Protein AF-A0A4Z2FBC4-F1 (afdb_monomer_lite)

pLDDT: mean 85.36, std 14.95, range [39.53, 97.56]

Secondary structure (DSSP, 8-state):
-PEEEEE-SS----TT-EEEEETTTEEEEEEEETTEEEEEPPPHHHHHHHHTT-TTEEEEEEEEEETTT--EEEEEEEEEE-GGG--SHHHHHSSSS--EEETTTTEEES-GGGSSSGGGEE--SS----TT-TTTTSSTTS--TTS--S----

Sequence (154 aa):
MLSLSLQTQNVPSLSAGVNCSFEDYVETEGRIYGGRIFCLSPSTKEVAPITRDQGDQRVIKLYLKSKETGKKFASVDFVFYNCSVHQSCLSCVNGNFPCHWCKYRHMCTQDASDCSFQEGRVNSSEFVAPAESNTAHLRRLGESPCAISSRLPE

Foldseek 3Di:
DDKDKDADDPDDDLVQFKWKCFAPQDIFGWDDDPRITITDDDDPVSCCVQCPPVAFKDWTWTFIARPVPRDTDDIDIDMDGFLQNDQAQCCNQVDPDQWWQQLVVSGIDPDPVPHPDPLRTDNHQDDDDDPPDPPPDPPHPQDGSRDRPPDDDD

Organism: NCBI:txid230148

Structure (mmCIF, N/CA/C/O backbone):
data_AF-A0A4Z2FBC4-F1
#
_entry.id   AF-A0A4Z2FBC4-F1
#
loop_
_atom_site.group_PDB
_atom_site.id
_atom_site.type_symbol
_atom_site.label_atom_id
_atom_site.label_alt_id
_atom_site.label_comp_id
_atom_site.label_asym_id
_atom_site.label_entity_id
_atom_site.label_seq_id
_atom_site.pdbx_PDB_ins_code
_atom_site.Cartn_x
_atom_site.Cartn_y
_atom_site.Cartn_z
_atom_site.occupancy
_atom_site.B_iso_or_equiv
_atom_site.auth_seq_id
_atom_site.auth_comp_id
_atom_site.auth_asym_id
_atom_site.auth_atom_id
_atom_site.pdbx_PDB_model_num
ATOM 1 N N . MET A 1 1 ? -6.057 6.516 -1.805 1.00 85.12 1 MET A N 1
ATOM 2 C CA . MET A 1 1 ? -6.370 5.750 -0.579 1.00 85.12 1 MET A CA 1
ATOM 3 C C . MET A 1 1 ? -7.119 4.502 -1.000 1.00 85.12 1 MET A C 1
ATOM 5 O O . MET A 1 1 ? -7.987 4.613 -1.858 1.00 85.12 1 MET A O 1
ATOM 9 N N . LEU A 1 2 ? -6.753 3.342 -0.461 1.00 91.25 2 LEU A N 1
ATOM 10 C CA . LEU A 1 2 ? -7.350 2.046 -0.798 1.00 91.25 2 LEU A CA 1
ATOM 11 C C . LEU A 1 2 ? -8.335 1.621 0.293 1.00 91.25 2 LEU A C 1
ATOM 13 O O . LEU A 1 2 ? -8.118 1.927 1.463 1.00 91.25 2 LEU A O 1
ATOM 17 N N . SER A 1 3 ? -9.402 0.911 -0.078 1.00 95.44 3 SER A N 1
ATOM 18 C CA . SER A 1 3 ? -10.327 0.316 0.891 1.00 95.44 3 SER A CA 1
ATOM 19 C C . SER A 1 3 ? -9.880 -1.104 1.237 1.00 95.44 3 SER A C 1
ATOM 21 O O . SER A 1 3 ? -9.783 -1.962 0.363 1.00 95.44 3 SER A O 1
ATOM 23 N N . LEU A 1 4 ? -9.597 -1.337 2.516 1.00 96.56 4 LEU A N 1
ATOM 24 C CA . LEU A 1 4 ? -9.193 -2.618 3.083 1.00 96.56 4 LEU A CA 1
ATOM 25 C C . LEU A 1 4 ? -10.414 -3.305 3.696 1.00 96.56 4 LEU A C 1
ATOM 27 O O . LEU A 1 4 ? -11.127 -2.678 4.476 1.00 96.56 4 LEU A O 1
ATOM 31 N N . SER A 1 5 ? -10.633 -4.584 3.386 1.00 96.38 5 SER A N 1
ATOM 32 C CA . SER A 1 5 ? -11.689 -5.405 3.992 1.00 96.38 5 SER A CA 1
ATOM 33 C C . SER A 1 5 ? -11.063 -6.412 4.952 1.00 96.38 5 SER A C 1
ATOM 35 O O . SER A 1 5 ? -10.306 -7.282 4.527 1.00 96.38 5 SER A O 1
ATOM 37 N N . LEU A 1 6 ? -11.368 -6.290 6.243 1.00 95.62 6 LEU A N 1
ATOM 38 C CA . LEU A 1 6 ? -10.880 -7.179 7.290 1.00 95.62 6 LEU A CA 1
ATOM 39 C C . LEU A 1 6 ? -11.990 -8.120 7.751 1.00 95.62 6 LEU A C 1
ATOM 41 O O . LEU A 1 6 ? -13.124 -7.703 8.005 1.00 95.62 6 LEU A O 1
ATOM 45 N N . GLN A 1 7 ? -11.623 -9.388 7.908 1.00 94.06 7 GLN A N 1
ATOM 46 C CA . GLN A 1 7 ? -12.453 -10.409 8.525 1.00 94.06 7 GLN A CA 1
ATOM 47 C C . GLN A 1 7 ? -11.840 -10.806 9.864 1.00 94.06 7 GLN A C 1
ATOM 49 O O . GLN A 1 7 ? -10.648 -11.089 9.955 1.00 94.06 7 GLN A O 1
ATOM 54 N N . THR A 1 8 ? -12.668 -10.832 10.899 1.00 91.75 8 THR A N 1
ATOM 55 C CA . THR A 1 8 ? -12.270 -11.208 12.252 1.00 91.75 8 THR A CA 1
ATOM 56 C C . THR A 1 8 ? -12.974 -12.490 12.672 1.00 91.75 8 THR A C 1
ATOM 58 O O . THR A 1 8 ? -14.045 -12.830 12.169 1.00 91.75 8 THR A O 1
ATOM 61 N N . GLN A 1 9 ? -12.358 -13.222 13.594 1.00 91.25 9 GLN A N 1
ATOM 62 C CA . GLN A 1 9 ? -12.937 -14.410 14.216 1.00 91.25 9 GLN A CA 1
ATOM 63 C C . GLN A 1 9 ? -12.762 -14.298 15.727 1.00 91.25 9 GLN A C 1
ATOM 65 O O . GLN A 1 9 ? -11.767 -13.739 16.186 1.00 91.25 9 GLN A O 1
ATOM 70 N N . ASN A 1 10 ? -13.718 -14.832 16.491 1.00 90.12 10 ASN A N 1
ATOM 71 C CA . ASN A 1 10 ? -13.675 -14.857 17.958 1.00 90.12 10 ASN A CA 1
ATOM 72 C C . ASN A 1 10 ? -13.521 -13.465 18.605 1.00 90.12 10 ASN A C 1
ATOM 74 O O . ASN A 1 10 ? -12.850 -13.322 19.625 1.00 90.12 10 ASN A O 1
ATOM 78 N N . VAL A 1 11 ? -14.131 -12.431 18.011 1.00 87.75 11 VAL A N 1
ATOM 79 C CA . VAL A 1 11 ? -14.129 -11.068 18.562 1.00 87.75 11 VAL A CA 1
ATOM 80 C C . VAL A 1 11 ? -15.450 -10.757 19.274 1.00 87.75 11 VAL A C 1
ATOM 82 O O . VAL A 1 11 ? -16.500 -11.232 18.834 1.00 87.75 11 VAL A O 1
ATOM 85 N N . PRO A 1 12 ? -15.423 -9.963 20.360 1.00 83.31 12 PRO A N 1
ATOM 86 C CA . PRO A 1 12 ? -16.637 -9.487 21.019 1.00 83.31 12 PRO A CA 1
ATOM 87 C C . PRO A 1 12 ? -17.426 -8.525 20.115 1.00 83.31 12 PRO A C 1
ATOM 89 O O . PRO A 1 12 ? -16.982 -8.170 19.020 1.00 83.31 12 PRO A O 1
ATOM 92 N N . SER A 1 13 ? -18.605 -8.091 20.579 1.00 86.62 13 SER A N 1
ATOM 93 C CA . SER A 1 13 ? -19.435 -7.136 19.835 1.00 86.62 13 SER A CA 1
ATOM 94 C C . SER A 1 13 ? -18.636 -5.894 19.440 1.00 86.62 13 SER A C 1
ATOM 96 O O . SER A 1 13 ? -18.007 -5.248 20.274 1.00 86.62 13 SER A O 1
ATOM 98 N N . LEU A 1 14 ? -18.706 -5.538 18.158 1.00 87.69 14 LEU A N 1
ATOM 99 C CA . LEU A 1 14 ? -18.067 -4.343 17.607 1.00 87.69 14 LEU A CA 1
ATOM 100 C C . LEU A 1 14 ? -19.050 -3.168 17.475 1.00 87.69 14 LEU A C 1
ATOM 102 O O . LEU A 1 14 ? -18.753 -2.193 16.792 1.00 87.69 14 LEU A O 1
ATOM 106 N N . SER A 1 15 ? -20.224 -3.242 18.108 1.00 87.69 15 SER A N 1
ATOM 107 C CA . SER A 1 15 ? -21.296 -2.239 17.994 1.00 87.69 15 SER A CA 1
ATOM 108 C C . SER A 1 15 ? -20.886 -0.832 18.435 1.00 87.69 15 SER A C 1
ATOM 110 O O . SER A 1 15 ? -21.384 0.142 17.880 1.00 87.69 15 SER A O 1
ATOM 112 N N . ALA A 1 16 ? -19.956 -0.711 19.388 1.00 92.12 16 ALA A N 1
ATOM 113 C CA . ALA A 1 16 ? -19.380 0.575 19.796 1.00 92.12 16 ALA A CA 1
ATOM 114 C C . ALA A 1 16 ? -18.478 1.209 18.714 1.00 92.12 16 ALA A C 1
ATOM 116 O O . ALA A 1 16 ? -18.121 2.384 18.794 1.00 92.12 16 ALA A O 1
ATOM 117 N N . GLY A 1 17 ? -18.114 0.436 17.689 1.00 94.31 17 GLY A N 1
ATOM 118 C CA . GLY A 1 17 ? -17.235 0.834 16.603 1.00 94.31 17 GLY A CA 1
ATOM 119 C C . GLY A 1 17 ? -15.766 0.499 16.855 1.00 94.31 17 GLY A C 1
ATOM 120 O O . GLY A 1 17 ? -15.329 0.182 17.966 1.00 94.31 17 GLY A O 1
ATOM 121 N N . VAL A 1 18 ? -14.989 0.571 15.778 1.00 96.81 18 VAL A N 1
ATOM 122 C CA . VAL A 1 18 ? -13.567 0.222 15.761 1.00 96.81 18 VAL A CA 1
ATOM 123 C C . VAL A 1 18 ? -12.775 1.226 14.936 1.00 96.81 18 VAL A C 1
ATOM 125 O O . VAL A 1 18 ? -13.296 1.797 13.978 1.00 96.81 18 VAL A O 1
ATOM 128 N N . ASN A 1 19 ? -11.507 1.400 15.287 1.00 97.56 19 ASN A N 1
ATOM 129 C CA . ASN A 1 19 ? -10.527 2.100 14.468 1.00 97.56 19 ASN A CA 1
ATOM 130 C C . ASN A 1 19 ? -9.468 1.115 13.959 1.00 97.56 19 ASN A C 1
ATOM 132 O O . ASN A 1 19 ? -9.077 0.182 14.665 1.00 97.56 19 ASN A O 1
ATOM 136 N N . CYS A 1 20 ? -8.996 1.341 12.738 1.00 97.50 20 CYS A N 1
ATOM 137 C CA . CYS A 1 20 ? -7.849 0.661 12.154 1.00 97.50 20 CYS A CA 1
ATOM 138 C C . CYS A 1 20 ? -6.587 1.477 12.411 1.00 97.50 20 CYS A C 1
ATOM 140 O O . CYS A 1 20 ? -6.487 2.623 11.979 1.00 97.50 20 CYS A O 1
ATOM 142 N N . SER A 1 21 ? -5.628 0.880 13.105 1.00 97.31 21 SER A N 1
ATOM 143 C CA . SER A 1 21 ? -4.400 1.528 13.557 1.00 97.31 21 SER A CA 1
ATOM 144 C C . SER A 1 21 ? -3.200 0.872 12.876 1.00 97.31 21 SER A C 1
ATOM 146 O O . SER A 1 21 ? -2.906 -0.299 13.103 1.00 97.31 21 SER A O 1
ATOM 148 N N . PHE A 1 22 ? -2.531 1.619 12.000 1.00 95.94 22 PHE A N 1
ATOM 149 C CA . PHE A 1 22 ? -1.318 1.202 11.295 1.00 95.94 22 PHE A CA 1
ATOM 150 C C . PHE A 1 22 ? -0.123 1.473 12.215 1.00 95.94 22 PHE A C 1
ATOM 152 O O . PHE A 1 22 ? 0.382 2.595 12.274 1.00 95.94 22 PHE A O 1
ATOM 159 N N . GLU A 1 23 ? 0.255 0.457 12.997 1.00 92.94 23 GLU A N 1
ATOM 160 C CA . GLU A 1 23 ? 1.115 0.573 14.181 1.00 92.94 23 GLU A CA 1
ATOM 161 C C . GLU A 1 23 ? 0.716 1.758 15.064 1.00 92.94 23 GLU A C 1
ATOM 163 O O . GLU A 1 23 ? -0.417 1.804 15.538 1.00 92.94 23 GLU A O 1
ATOM 168 N N . ASP A 1 24 ? 1.622 2.696 15.310 1.00 91.06 24 ASP A N 1
ATOM 169 C CA . ASP A 1 24 ? 1.372 3.925 16.061 1.00 91.06 24 ASP A CA 1
ATOM 170 C C . ASP A 1 24 ? 1.452 5.166 15.151 1.00 91.06 24 ASP A C 1
ATOM 172 O O . ASP A 1 24 ? 1.502 6.291 15.639 1.00 91.06 24 ASP A O 1
ATOM 176 N N . TYR A 1 25 ? 1.452 4.973 13.824 1.00 90.94 25 TYR A N 1
ATOM 177 C CA . TYR A 1 25 ? 1.605 6.054 12.847 1.00 90.94 25 TYR A CA 1
ATOM 178 C C . TYR A 1 25 ? 0.281 6.732 12.505 1.00 90.94 25 TYR A C 1
ATOM 180 O O . TYR A 1 25 ? 0.176 7.955 12.546 1.00 90.94 25 TYR A O 1
ATOM 188 N N . VAL A 1 26 ? -0.722 5.938 12.120 1.00 94.06 26 VAL A N 1
ATOM 189 C CA . VAL A 1 26 ? -1.995 6.443 11.590 1.00 94.06 26 VAL A CA 1
ATOM 190 C C . VAL A 1 26 ? -3.146 5.623 12.145 1.00 94.06 26 VAL A C 1
ATOM 192 O O . VAL A 1 26 ? -3.097 4.392 12.163 1.00 94.06 26 VAL A O 1
ATOM 195 N N . GLU A 1 27 ? -4.211 6.307 12.551 1.00 95.81 27 GLU A N 1
ATOM 196 C CA . GLU A 1 27 ? -5.465 5.696 12.977 1.00 95.81 27 GLU A CA 1
ATOM 197 C C . GLU A 1 27 ? -6.604 6.192 12.078 1.00 95.81 27 GLU A C 1
ATOM 199 O O . GLU A 1 27 ? -6.777 7.390 11.873 1.00 95.81 27 GLU A O 1
ATOM 204 N N . THR A 1 28 ? -7.371 5.260 11.517 1.00 96.19 28 THR A N 1
ATOM 205 C CA . THR A 1 28 ? -8.496 5.534 10.614 1.00 96.19 28 THR A CA 1
ATOM 206 C C . THR A 1 28 ? -9.773 4.914 11.159 1.00 96.19 28 THR A C 1
ATOM 208 O O . THR A 1 28 ? -9.742 3.902 11.861 1.00 96.19 28 THR A O 1
ATOM 211 N N . GLU A 1 29 ? -10.917 5.509 10.837 1.00 96.38 29 GLU A N 1
ATOM 212 C CA . GLU A 1 29 ? -12.206 4.954 11.236 1.00 96.38 29 GLU A CA 1
ATOM 213 C C . GLU A 1 29 ? -12.524 3.666 10.460 1.00 96.38 29 GLU A C 1
ATOM 215 O O . GLU A 1 29 ? -12.477 3.640 9.228 1.00 96.38 29 GLU A O 1
ATOM 220 N N . GLY A 1 30 ? -12.885 2.605 11.188 1.00 96.50 30 GLY A N 1
ATOM 221 C CA . GLY A 1 30 ? -13.359 1.353 10.613 1.00 96.50 30 GLY A CA 1
ATOM 222 C C . GLY A 1 30 ? -14.882 1.322 10.508 1.00 96.50 30 GLY A C 1
ATOM 223 O O . GLY A 1 30 ? -15.594 1.484 11.500 1.00 96.50 30 GLY A O 1
ATOM 224 N N . ARG A 1 31 ? -15.398 1.069 9.303 1.00 95.56 31 ARG A N 1
ATOM 225 C CA . ARG A 1 31 ? -16.835 0.905 9.042 1.00 95.56 31 ARG A CA 1
ATOM 226 C C . ARG A 1 31 ? -17.212 -0.566 9.089 1.00 95.56 31 ARG A C 1
ATOM 228 O O . ARG A 1 31 ? -16.604 -1.376 8.399 1.00 95.56 31 ARG A O 1
ATOM 235 N N . ILE A 1 32 ? -18.227 -0.913 9.871 1.00 93.81 32 ILE A N 1
ATOM 236 C CA . ILE A 1 32 ? -18.658 -2.304 10.034 1.00 93.81 32 ILE A CA 1
ATOM 237 C C . ILE A 1 32 ? -19.880 -2.545 9.151 1.00 93.81 32 ILE A C 1
ATOM 239 O O . ILE A 1 32 ? -20.900 -1.877 9.305 1.00 93.81 32 ILE A O 1
ATOM 243 N N . TYR A 1 33 ? -19.785 -3.504 8.233 1.00 91.25 33 TYR A N 1
ATOM 244 C CA . TYR A 1 33 ? -20.895 -3.902 7.370 1.00 91.25 33 TYR A CA 1
ATOM 245 C C . TYR A 1 33 ? -20.840 -5.405 7.097 1.00 91.25 33 TYR A C 1
ATOM 247 O O . TYR A 1 33 ? -19.798 -5.932 6.711 1.00 91.25 33 TYR A O 1
ATOM 255 N N . GLY A 1 34 ? -21.955 -6.111 7.319 1.00 86.06 34 GLY A N 1
ATOM 256 C CA . GLY A 1 34 ? -22.056 -7.551 7.046 1.00 86.06 34 GLY A CA 1
ATOM 257 C C . GLY A 1 34 ? -21.011 -8.411 7.771 1.00 86.06 34 GLY A C 1
ATOM 258 O O . GLY A 1 34 ? -20.493 -9.359 7.189 1.00 86.06 34 GLY A O 1
ATOM 259 N N . GLY A 1 35 ? -20.636 -8.048 9.005 1.00 84.88 35 GLY A N 1
ATOM 260 C CA . GLY A 1 35 ? -19.618 -8.767 9.787 1.00 84.88 35 GLY A CA 1
ATOM 261 C C . GLY A 1 35 ? -18.171 -8.554 9.321 1.00 84.88 35 GLY A C 1
ATOM 262 O O . GLY A 1 35 ? -17.265 -9.212 9.825 1.00 84.88 35 GLY A O 1
ATOM 263 N N . ARG A 1 36 ? -17.936 -7.638 8.375 1.00 93.38 36 ARG A N 1
ATOM 264 C CA . ARG A 1 36 ? -16.602 -7.219 7.930 1.00 93.38 36 ARG A CA 1
ATOM 265 C C . ARG A 1 36 ? -16.323 -5.789 8.354 1.00 93.38 36 ARG A C 1
ATOM 267 O O . ARG A 1 36 ? -17.242 -4.981 8.496 1.00 93.38 36 ARG A O 1
ATOM 274 N N . ILE A 1 37 ? -15.045 -5.482 8.527 1.00 96.06 37 ILE A N 1
ATOM 275 C CA . ILE A 1 37 ? -14.568 -4.141 8.863 1.00 96.06 37 ILE A CA 1
ATOM 276 C C . ILE A 1 37 ? -13.909 -3.563 7.616 1.00 96.06 37 ILE A C 1
ATOM 278 O O . ILE A 1 37 ? -13.058 -4.207 7.007 1.00 96.06 37 ILE A O 1
ATOM 282 N N . PHE A 1 38 ? -14.298 -2.355 7.235 1.00 96.81 38 PHE A N 1
ATOM 283 C CA . PHE A 1 38 ? -13.756 -1.637 6.094 1.00 96.81 38 PHE A CA 1
ATOM 284 C C . PHE A 1 38 ? -12.974 -0.424 6.575 1.00 96.81 38 PHE A C 1
ATOM 286 O O . PHE A 1 38 ? -13.535 0.452 7.233 1.00 96.81 38 PHE A O 1
ATOM 293 N N . CYS A 1 39 ? -11.693 -0.371 6.229 1.00 96.50 39 CYS A N 1
ATOM 294 C CA . CYS A 1 39 ? -10.787 0.706 6.618 1.00 96.50 39 CYS A CA 1
ATOM 295 C C . CYS A 1 39 ? -10.146 1.343 5.392 1.00 96.50 39 CYS A C 1
ATOM 297 O O . CYS A 1 39 ? -10.037 0.712 4.341 1.00 96.50 39 CYS A O 1
ATOM 299 N N . LEU A 1 40 ? -9.722 2.597 5.516 1.00 96.19 40 LEU A N 1
ATOM 300 C CA . LEU A 1 40 ? -8.941 3.257 4.476 1.00 96.19 40 LEU A CA 1
ATOM 301 C C . LEU A 1 40 ? -7.454 3.088 4.778 1.00 96.19 40 LEU A C 1
ATOM 303 O O . LEU A 1 40 ? -7.025 3.247 5.918 1.00 96.19 40 LEU A O 1
ATOM 307 N N . SER A 1 41 ? -6.666 2.764 3.755 1.00 94.38 41 SER A N 1
ATOM 308 C CA . SER A 1 41 ? -5.210 2.805 3.860 1.00 94.38 41 SER A CA 1
ATOM 309 C C . SER A 1 41 ? -4.739 4.242 4.128 1.00 94.38 41 SER A C 1
ATOM 311 O O . SER A 1 41 ? -5.386 5.179 3.638 1.00 94.38 41 SER A O 1
ATOM 313 N N . PRO A 1 42 ? -3.579 4.436 4.781 1.00 93.94 42 PRO A N 1
ATOM 314 C CA . PRO A 1 42 ? -2.961 5.749 4.874 1.00 93.94 42 PRO A CA 1
ATOM 315 C C . PRO A 1 42 ? -2.724 6.340 3.479 1.00 93.94 42 PRO A C 1
ATOM 317 O O . PRO A 1 42 ? -2.598 5.622 2.475 1.00 93.94 42 PRO A O 1
ATOM 320 N N . SER A 1 43 ? -2.696 7.663 3.403 1.00 91.38 43 SER A N 1
ATOM 321 C CA . SER A 1 43 ? -2.330 8.389 2.190 1.00 91.38 43 SER A CA 1
ATOM 322 C C . SER A 1 43 ? -0.836 8.244 1.890 1.00 91.38 43 SER A C 1
ATOM 324 O O . SER A 1 43 ? -0.031 7.966 2.772 1.00 91.38 43 SER A O 1
ATOM 326 N N . THR A 1 44 ? -0.424 8.497 0.646 1.00 84.50 44 THR A N 1
ATOM 327 C CA . THR A 1 44 ? 0.997 8.443 0.251 1.00 84.50 44 THR A CA 1
ATOM 328 C C . THR A 1 44 ? 1.890 9.354 1.100 1.00 84.50 44 THR A C 1
ATOM 330 O O . THR A 1 44 ? 3.025 8.991 1.397 1.00 84.50 44 THR A O 1
ATOM 333 N N . LYS A 1 45 ? 1.369 10.505 1.548 1.00 86.12 45 LYS A N 1
ATOM 334 C CA . LYS A 1 45 ? 2.078 11.431 2.448 1.00 86.12 45 LYS A CA 1
ATOM 335 C C . LYS A 1 45 ? 2.321 10.832 3.835 1.00 86.12 45 LYS A C 1
ATOM 337 O O . LYS A 1 45 ? 3.370 11.074 4.418 1.00 86.12 45 LYS A O 1
ATOM 342 N N . GLU A 1 46 ? 1.371 10.054 4.342 1.00 87.88 46 GLU A N 1
ATOM 343 C CA . GLU A 1 46 ? 1.470 9.389 5.645 1.00 87.88 46 GLU A CA 1
ATOM 344 C C . GLU A 1 46 ? 2.293 8.096 5.579 1.00 87.88 46 GLU A C 1
ATOM 346 O O . GLU A 1 46 ? 2.914 7.721 6.566 1.00 87.88 46 GLU A O 1
ATOM 351 N N . VAL A 1 47 ? 2.345 7.434 4.416 1.00 84.69 47 VAL A N 1
ATOM 352 C CA . VAL A 1 47 ? 3.179 6.238 4.195 1.00 84.69 47 VAL A CA 1
ATOM 353 C C . VAL A 1 47 ? 4.665 6.587 4.089 1.00 84.69 47 VAL A C 1
ATOM 355 O O . VAL A 1 47 ? 5.496 5.828 4.579 1.00 84.69 47 VAL A O 1
ATOM 358 N N . ALA A 1 48 ? 5.018 7.737 3.503 1.00 81.19 48 ALA A N 1
ATOM 359 C CA . ALA A 1 48 ? 6.411 8.151 3.304 1.00 81.19 48 ALA A CA 1
ATOM 360 C C . ALA A 1 48 ? 7.316 8.028 4.556 1.00 81.19 48 ALA A C 1
ATOM 362 O O . ALA A 1 48 ? 8.401 7.459 4.426 1.00 81.19 48 ALA A O 1
ATOM 363 N N . PRO A 1 49 ? 6.923 8.496 5.762 1.00 81.38 49 PRO A N 1
ATOM 364 C CA . PRO A 1 49 ? 7.727 8.300 6.972 1.00 81.38 49 PRO A CA 1
ATOM 365 C C . PRO A 1 49 ? 7.794 6.841 7.453 1.00 81.38 49 PRO A C 1
ATOM 367 O O . PRO A 1 49 ? 8.753 6.486 8.131 1.00 81.38 49 PRO A O 1
ATOM 370 N N . ILE A 1 50 ? 6.820 5.994 7.106 1.00 78.75 50 ILE A N 1
ATOM 371 C CA . ILE A 1 50 ? 6.775 4.572 7.497 1.00 78.75 50 ILE A CA 1
ATOM 372 C C . ILE A 1 50 ? 7.788 3.759 6.683 1.00 78.75 50 ILE A C 1
ATOM 374 O O . ILE A 1 50 ? 8.458 2.874 7.213 1.00 78.75 50 ILE A O 1
ATOM 378 N N . THR A 1 51 ? 7.899 4.049 5.385 1.00 84.88 51 THR A N 1
ATOM 379 C CA . THR A 1 51 ? 8.714 3.272 4.438 1.00 84.88 51 THR A CA 1
ATOM 380 C C . THR A 1 51 ? 10.087 3.880 4.168 1.00 84.88 51 THR A C 1
ATOM 382 O O . THR A 1 51 ? 10.857 3.315 3.390 1.00 84.88 51 THR A O 1
ATOM 385 N N . ARG A 1 52 ? 10.406 5.041 4.758 1.00 81.94 52 ARG A N 1
ATOM 386 C CA . ARG A 1 52 ? 11.675 5.729 4.499 1.00 81.94 52 ARG A CA 1
ATOM 387 C C . ARG A 1 52 ? 12.846 4.830 4.879 1.00 81.94 52 ARG A C 1
ATOM 389 O O . ARG A 1 52 ? 12.889 4.298 5.984 1.00 81.94 52 ARG A O 1
ATOM 396 N N . ASP A 1 53 ? 13.785 4.682 3.951 1.00 81.94 53 ASP A N 1
ATOM 397 C CA . ASP A 1 53 ? 15.026 3.933 4.153 1.00 81.94 53 ASP A CA 1
ATOM 398 C C . ASP A 1 53 ? 14.819 2.422 4.442 1.00 81.94 53 ASP A C 1
ATOM 400 O O . ASP A 1 53 ? 15.740 1.752 4.899 1.00 81.94 53 ASP A O 1
ATOM 404 N N . GLN A 1 54 ? 13.630 1.863 4.151 1.00 82.75 54 GLN A N 1
ATOM 405 C CA . GLN A 1 54 ? 13.294 0.445 4.399 1.00 82.75 54 GLN A CA 1
ATOM 406 C C . GLN A 1 54 ? 13.511 -0.485 3.189 1.00 82.75 54 GLN A C 1
ATOM 408 O O . GLN A 1 54 ? 13.321 -1.690 3.306 1.00 82.75 54 GLN A O 1
ATOM 413 N N . GLY A 1 55 ? 13.921 0.044 2.032 1.00 87.31 55 GLY A N 1
ATOM 414 C CA . GLY A 1 55 ? 14.165 -0.760 0.830 1.00 87.31 55 GLY A CA 1
ATOM 415 C C . GLY A 1 55 ? 12.890 -1.123 0.059 1.00 87.31 55 GLY A C 1
ATOM 416 O O . GLY A 1 55 ? 12.041 -0.263 -0.179 1.00 87.31 55 GLY A O 1
ATOM 417 N N . ASP A 1 56 ? 12.802 -2.374 -0.393 1.00 87.50 56 ASP A N 1
ATOM 418 C CA . ASP A 1 56 ? 11.750 -2.894 -1.281 1.00 87.50 56 ASP A CA 1
ATOM 419 C C . ASP A 1 56 ? 10.423 -3.144 -0.563 1.00 87.50 56 ASP A C 1
ATOM 421 O O . ASP A 1 56 ? 9.359 -3.020 -1.174 1.00 87.50 56 ASP A O 1
ATOM 425 N N . GLN A 1 57 ? 10.472 -3.434 0.737 1.00 92.12 57 GLN A N 1
ATOM 426 C CA . GLN A 1 57 ? 9.289 -3.625 1.562 1.00 92.12 57 GLN A CA 1
ATOM 427 C C . GLN A 1 57 ? 9.478 -3.200 3.015 1.00 92.12 57 GLN A C 1
ATOM 429 O O . GLN A 1 57 ? 10.556 -3.267 3.598 1.00 92.12 57 GLN A O 1
ATOM 434 N N . ARG A 1 58 ? 8.358 -2.856 3.643 1.00 93.06 58 ARG A N 1
ATOM 435 C CA . ARG A 1 58 ? 8.233 -2.641 5.077 1.00 93.06 58 ARG A CA 1
ATOM 436 C C . ARG A 1 58 ? 6.989 -3.354 5.588 1.00 93.06 58 ARG A C 1
ATOM 438 O O . ARG A 1 58 ? 5.867 -3.007 5.222 1.00 93.06 58 ARG A O 1
ATOM 445 N N . VAL A 1 59 ? 7.203 -4.332 6.463 1.00 94.12 59 VAL A N 1
ATOM 446 C CA . VAL A 1 59 ? 6.131 -5.018 7.192 1.00 94.12 59 VAL A CA 1
ATOM 447 C C . VAL A 1 59 ? 5.823 -4.235 8.465 1.00 94.12 59 VAL A C 1
ATOM 449 O O . VAL A 1 59 ? 6.737 -3.929 9.233 1.00 9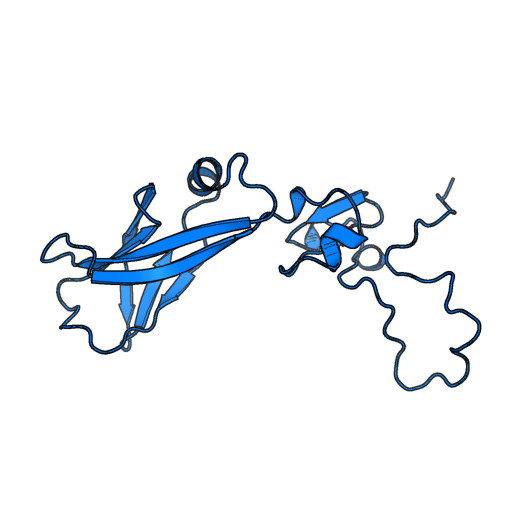4.12 59 VAL A O 1
ATOM 452 N N . ILE A 1 60 ? 4.548 -3.925 8.681 1.00 95.06 60 ILE A N 1
ATOM 453 C CA . ILE A 1 60 ? 4.030 -3.305 9.901 1.00 95.06 60 ILE A CA 1
ATOM 454 C C . ILE A 1 60 ? 2.837 -4.094 10.441 1.00 95.06 60 ILE A C 1
ATOM 456 O O . ILE A 1 60 ? 2.239 -4.906 9.733 1.00 95.06 60 ILE A O 1
ATOM 460 N N . LYS A 1 61 ? 2.430 -3.822 11.679 1.00 97.12 61 LYS A N 1
ATOM 461 C CA . LYS A 1 61 ? 1.181 -4.364 12.235 1.00 97.12 61 LYS A CA 1
ATOM 462 C C . LYS A 1 61 ? -0.014 -3.442 11.973 1.00 97.12 61 LYS A C 1
ATOM 464 O O . LYS A 1 61 ? -0.040 -2.303 12.435 1.00 97.12 61 LYS A O 1
ATOM 469 N N . LEU A 1 62 ? -1.050 -3.958 11.313 1.00 97.50 62 LEU A N 1
ATOM 470 C CA . LEU A 1 62 ? -2.376 -3.333 11.276 1.00 97.50 62 LEU A CA 1
ATOM 471 C C . LEU A 1 62 ? -3.208 -3.859 12.445 1.00 97.50 62 LEU A C 1
ATOM 473 O O . LEU A 1 62 ? -3.534 -5.043 12.491 1.00 97.50 62 LEU A O 1
ATOM 477 N N . TYR A 1 63 ? -3.551 -2.979 13.379 1.00 97.44 63 TYR A N 1
ATOM 478 C CA . TYR A 1 63 ? -4.345 -3.273 14.564 1.00 97.44 63 TYR A CA 1
ATOM 479 C C . TYR A 1 63 ? -5.808 -2.868 14.401 1.00 97.44 63 TYR A C 1
ATOM 481 O O . TYR A 1 63 ? -6.124 -1.839 13.803 1.00 97.44 63 TYR A O 1
ATOM 489 N N . LEU A 1 64 ? -6.693 -3.620 15.050 1.00 96.62 64 LEU A N 1
ATOM 490 C CA . LEU A 1 64 ? -8.041 -3.168 15.377 1.00 96.62 64 LEU A CA 1
ATOM 491 C C . LEU A 1 64 ? -8.064 -2.641 16.809 1.00 96.62 64 LEU A C 1
ATOM 493 O O . LEU A 1 64 ? -7.659 -3.335 17.748 1.00 96.62 64 LEU A O 1
ATOM 497 N N . LYS A 1 65 ? -8.548 -1.411 16.967 1.00 96.81 65 LYS A N 1
ATOM 498 C CA . LYS A 1 65 ? -8.678 -0.715 18.246 1.00 96.81 65 LYS A CA 1
ATOM 499 C C . LYS A 1 65 ? -10.150 -0.484 18.556 1.00 96.81 65 LYS A C 1
ATOM 501 O O . LYS A 1 65 ? -10.882 0.071 17.739 1.00 96.81 65 LYS A O 1
ATOM 506 N N . SER A 1 66 ? -10.591 -0.928 19.727 1.00 95.50 66 SER A N 1
ATOM 507 C CA . SER A 1 66 ? -11.974 -0.737 20.172 1.00 95.50 66 SER A CA 1
ATOM 508 C C . SER A 1 66 ? -12.217 0.733 20.517 1.00 95.50 66 SER A C 1
ATOM 510 O O . SER A 1 66 ? -11.430 1.318 21.263 1.00 95.50 66 SER A O 1
ATOM 512 N N . LYS A 1 67 ? -13.309 1.327 20.013 1.00 95.88 67 LYS A N 1
ATOM 513 C CA . LYS A 1 67 ? -13.720 2.686 20.410 1.00 95.88 67 LYS A CA 1
ATOM 514 C C . LYS A 1 67 ? -14.261 2.741 21.845 1.00 95.88 67 LYS A C 1
ATOM 516 O O . LYS A 1 67 ? -14.211 3.794 22.462 1.00 95.88 67 LYS A O 1
ATOM 521 N N . GLU A 1 68 ? -14.729 1.615 22.381 1.00 94.75 68 GLU A N 1
ATOM 522 C CA . GLU A 1 68 ? -15.250 1.511 23.750 1.00 94.75 68 GLU A CA 1
ATOM 523 C C . GLU A 1 68 ? -14.133 1.581 24.797 1.00 94.75 68 GLU A C 1
ATOM 525 O O . GLU A 1 68 ? -14.241 2.300 25.784 1.00 94.75 68 GLU A O 1
ATOM 530 N N . THR A 1 69 ? -13.042 0.840 24.577 1.00 94.38 69 THR A N 1
ATOM 531 C CA . THR A 1 69 ? -11.953 0.710 25.565 1.00 94.38 69 THR A CA 1
ATOM 532 C C . THR A 1 69 ? -10.685 1.469 25.188 1.00 94.38 69 THR A C 1
ATOM 534 O O . THR A 1 69 ? -9.781 1.600 26.011 1.00 94.38 69 THR A O 1
ATOM 537 N N . GLY A 1 70 ? -10.562 1.903 23.932 1.00 94.56 70 GLY A N 1
ATOM 538 C CA . GLY A 1 70 ? -9.338 2.489 23.388 1.00 94.56 70 GLY A CA 1
ATOM 539 C C . GLY A 1 70 ? -8.179 1.498 23.225 1.00 94.56 70 GLY A C 1
ATOM 540 O O . GLY A 1 70 ? -7.071 1.919 22.897 1.00 94.56 70 GLY A O 1
ATOM 541 N N . LYS A 1 71 ? -8.394 0.193 23.440 1.00 94.81 71 LYS A N 1
ATOM 542 C CA . LYS A 1 71 ? -7.338 -0.830 23.385 1.00 94.81 71 LYS A CA 1
ATOM 543 C C . LYS A 1 71 ? -7.269 -1.523 22.025 1.00 94.81 71 LYS A C 1
ATOM 545 O O . LYS A 1 71 ? -8.295 -1.824 21.412 1.00 94.81 71 LYS A O 1
ATOM 550 N N . LYS A 1 72 ? -6.040 -1.810 21.583 1.00 95.56 72 LYS A N 1
ATOM 551 C CA . LYS A 1 72 ? -5.734 -2.691 20.445 1.00 95.56 72 LYS A CA 1
ATOM 552 C C . LYS A 1 72 ? -5.993 -4.141 20.867 1.00 95.56 72 LYS A C 1
ATOM 554 O O . LYS A 1 72 ? -5.492 -4.552 21.910 1.00 95.56 72 LYS A O 1
ATOM 559 N N . PHE A 1 73 ? -6.777 -4.895 20.097 1.00 94.19 73 PHE A N 1
ATOM 560 C CA . PHE A 1 73 ? -7.210 -6.248 20.493 1.00 94.19 73 PHE A CA 1
ATOM 561 C C . PHE A 1 73 ? -6.976 -7.336 19.435 1.00 94.19 73 PHE A C 1
ATOM 563 O O . PHE A 1 73 ? -7.005 -8.516 19.766 1.00 94.19 73 PHE A O 1
ATOM 570 N N . ALA A 1 74 ? -6.729 -6.965 18.179 1.00 94.75 74 ALA A N 1
ATOM 571 C CA . ALA A 1 74 ? -6.387 -7.892 17.101 1.00 94.75 74 ALA A CA 1
ATOM 572 C C . ALA A 1 74 ? -5.388 -7.234 16.147 1.00 94.75 74 ALA A C 1
ATOM 574 O O . ALA A 1 74 ? -5.362 -6.003 16.053 1.00 94.75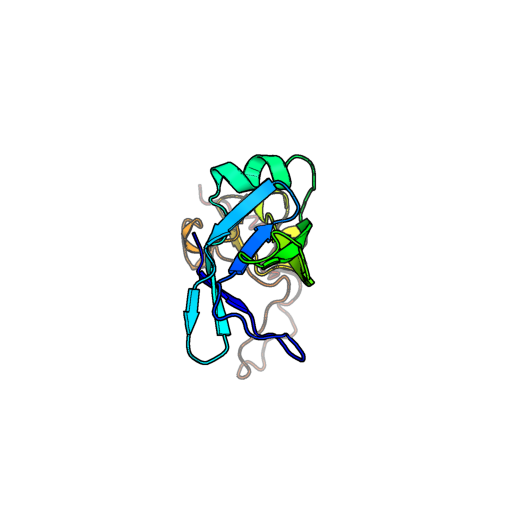 74 ALA A O 1
ATOM 575 N N . SER A 1 75 ? -4.583 -8.034 15.445 1.00 96.31 75 SER A N 1
ATOM 576 C CA . SER A 1 75 ? -3.631 -7.530 14.457 1.00 96.31 75 SER A CA 1
ATOM 577 C C . SER A 1 75 ? -3.354 -8.503 13.319 1.00 96.31 75 SER A C 1
ATOM 579 O O . SER A 1 75 ? -3.573 -9.708 13.438 1.00 96.31 75 SER A O 1
ATOM 581 N N . VAL A 1 76 ? -2.851 -7.958 12.215 1.00 96.94 76 VAL A N 1
ATOM 582 C CA . VAL A 1 76 ? -2.332 -8.703 11.065 1.00 96.94 76 VAL A CA 1
ATOM 583 C C . VAL A 1 76 ? -1.071 -8.017 10.545 1.00 96.94 76 VAL A C 1
ATOM 585 O O . VAL A 1 76 ? -0.892 -6.812 10.745 1.00 96.94 76 VAL A O 1
ATOM 588 N N . ASP A 1 77 ? -0.195 -8.777 9.893 1.00 97.06 77 ASP A N 1
ATOM 589 C CA . ASP A 1 77 ? 0.916 -8.198 9.142 1.00 97.06 77 ASP A CA 1
ATOM 590 C C . ASP A 1 77 ? 0.384 -7.486 7.898 1.00 97.06 77 ASP A C 1
ATOM 592 O O . ASP A 1 77 ? -0.404 -8.034 7.126 1.00 97.06 77 ASP A O 1
ATOM 596 N N . PHE A 1 78 ? 0.808 -6.242 7.721 1.00 95.38 78 PHE A N 1
ATOM 597 C CA . PHE A 1 78 ? 0.465 -5.399 6.590 1.00 95.38 78 PHE A CA 1
ATOM 598 C C . PHE A 1 78 ? 1.753 -4.916 5.936 1.00 95.38 78 PHE A C 1
ATOM 600 O O . PHE A 1 78 ? 2.642 -4.394 6.609 1.00 95.38 78 PHE A O 1
ATOM 607 N N . VAL A 1 79 ? 1.863 -5.105 4.624 1.00 93.81 79 VAL A N 1
ATOM 608 C CA . VAL A 1 79 ? 3.106 -4.851 3.897 1.00 93.81 79 VAL A CA 1
ATOM 609 C C . VAL A 1 79 ? 2.944 -3.644 2.991 1.00 93.81 79 VAL A C 1
ATOM 611 O O . VAL A 1 79 ? 2.072 -3.617 2.123 1.00 93.81 79 VAL A O 1
ATOM 614 N N . PHE A 1 80 ? 3.817 -2.660 3.174 1.00 93.19 80 PHE A N 1
ATOM 615 C CA . PHE A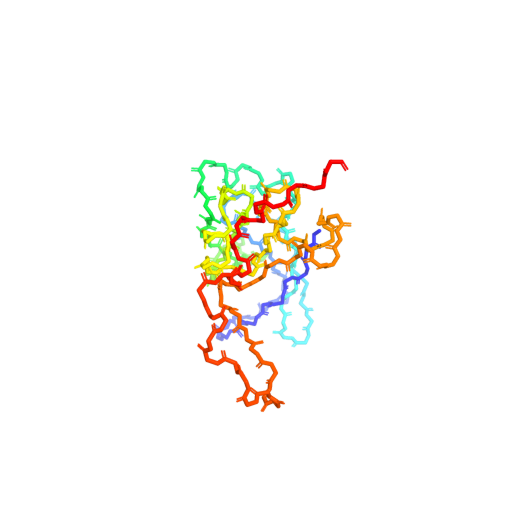 1 80 ? 4.065 -1.632 2.175 1.00 93.19 80 PHE A CA 1
ATOM 616 C C . PHE A 1 80 ? 5.242 -2.071 1.317 1.00 93.19 80 PHE A C 1
ATOM 618 O O . PHE A 1 80 ? 6.291 -2.401 1.860 1.00 93.19 80 PHE A O 1
ATOM 625 N N . TYR A 1 81 ? 5.087 -2.062 -0.001 1.00 92.94 81 TYR A N 1
ATOM 626 C CA . TYR A 1 81 ? 6.169 -2.352 -0.938 1.00 92.94 81 TYR A CA 1
ATOM 627 C C . TYR A 1 81 ? 6.443 -1.138 -1.821 1.00 92.94 81 TYR A C 1
ATOM 629 O O . TYR A 1 81 ? 5.577 -0.281 -2.010 1.00 92.94 81 TYR A O 1
ATOM 637 N N . ASN A 1 82 ? 7.658 -1.053 -2.348 1.00 92.00 82 ASN A N 1
ATOM 638 C CA . ASN A 1 82 ? 8.094 0.043 -3.196 1.00 92.00 82 ASN A CA 1
ATOM 639 C C . ASN A 1 82 ? 8.878 -0.494 -4.393 1.00 92.00 82 ASN A C 1
ATOM 641 O O . ASN A 1 82 ? 10.088 -0.683 -4.317 1.00 92.00 82 ASN A O 1
ATOM 645 N N . CYS A 1 83 ? 8.198 -0.677 -5.525 1.00 94.38 83 CYS A N 1
ATOM 646 C CA . CYS A 1 83 ? 8.834 -1.161 -6.751 1.00 94.38 83 CYS A CA 1
ATOM 647 C C . CYS A 1 83 ? 9.988 -0.255 -7.222 1.00 94.38 83 CYS A C 1
ATOM 649 O O . CYS A 1 83 ? 10.964 -0.742 -7.789 1.00 94.38 83 CYS A O 1
ATOM 651 N N . SER A 1 84 ? 9.923 1.054 -6.955 1.00 93.00 84 SER A N 1
ATOM 652 C CA . SER A 1 84 ? 10.878 2.039 -7.475 1.00 93.00 84 SER A CA 1
ATOM 653 C C . SER A 1 84 ? 12.302 1.888 -6.933 1.00 93.00 84 SER A C 1
ATOM 655 O O . SER A 1 84 ? 13.216 2.504 -7.479 1.00 93.00 84 SER A O 1
ATOM 657 N N . VAL A 1 85 ? 12.525 1.090 -5.880 1.00 92.88 85 VAL A N 1
ATOM 658 C CA . VAL A 1 85 ? 13.891 0.818 -5.397 1.00 92.88 85 VAL A CA 1
ATOM 659 C C . VAL A 1 85 ? 14.658 -0.143 -6.306 1.00 92.88 85 VAL A C 1
ATOM 661 O O . VAL A 1 85 ? 15.888 -0.183 -6.256 1.00 92.88 85 VAL A O 1
ATOM 664 N N . HIS A 1 86 ? 13.965 -0.922 -7.142 1.00 93.81 86 HIS A N 1
ATOM 665 C CA . HIS A 1 86 ? 14.608 -1.861 -8.052 1.00 93.81 86 HIS A CA 1
ATOM 666 C C . HIS A 1 86 ? 15.182 -1.125 -9.268 1.00 93.81 86 HIS A C 1
ATOM 668 O O . HIS A 1 86 ? 14.458 -0.603 -10.113 1.00 93.81 86 HIS A O 1
ATOM 674 N N . GLN A 1 87 ? 16.511 -1.131 -9.375 1.00 92.62 87 GLN A N 1
ATOM 675 C CA . GLN A 1 87 ? 17.257 -0.442 -10.437 1.00 92.62 87 GLN A CA 1
ATOM 676 C C . GLN A 1 87 ? 17.539 -1.318 -11.668 1.00 92.62 87 GLN A C 1
ATOM 678 O O . GLN A 1 87 ? 18.223 -0.886 -12.590 1.00 92.62 87 GLN A O 1
ATOM 683 N N . SER A 1 88 ? 17.050 -2.560 -11.695 1.00 92.88 88 SER A N 1
ATOM 684 C CA . SER A 1 88 ? 17.270 -3.483 -12.809 1.00 92.88 88 SER A CA 1
ATOM 685 C C . SER A 1 88 ? 16.000 -4.261 -13.129 1.00 92.88 88 SER A C 1
ATOM 687 O O . SER A 1 88 ? 15.191 -4.527 -12.240 1.00 92.88 88 SER A O 1
ATOM 689 N N . CYS A 1 89 ? 15.853 -4.684 -14.386 1.00 93.56 89 CYS A N 1
ATOM 690 C CA . CYS A 1 89 ? 14.704 -5.486 -14.799 1.00 93.56 89 CYS A CA 1
ATOM 691 C C . CYS A 1 89 ? 14.591 -6.778 -13.988 1.00 93.56 89 CYS A C 1
ATOM 693 O O . CYS A 1 89 ? 13.526 -7.065 -13.455 1.00 93.56 89 CYS A O 1
ATOM 695 N N . LEU A 1 90 ? 15.699 -7.511 -13.828 1.00 92.31 90 LEU A N 1
ATOM 696 C CA . LEU A 1 90 ? 15.707 -8.781 -13.102 1.00 92.31 90 LEU A CA 1
ATOM 697 C C . LEU A 1 90 ? 15.291 -8.609 -11.639 1.00 92.31 90 LEU A C 1
ATOM 699 O O . LEU A 1 90 ? 14.457 -9.372 -11.168 1.00 92.31 90 LEU A O 1
ATOM 703 N N . SER A 1 91 ? 15.813 -7.601 -10.932 1.00 93.12 91 SER A N 1
ATOM 704 C CA . SER A 1 91 ? 15.407 -7.359 -9.541 1.00 93.12 91 SER A CA 1
ATOM 705 C C . SER A 1 91 ? 13.957 -6.891 -9.415 1.00 93.12 91 SER A C 1
ATOM 707 O O . SER A 1 91 ? 13.312 -7.222 -8.429 1.00 93.12 91 SER A O 1
ATOM 709 N N . CYS A 1 92 ? 13.438 -6.174 -10.414 1.00 94.75 92 CYS A N 1
ATOM 710 C CA . CYS A 1 92 ? 12.051 -5.716 -10.453 1.00 94.75 92 CYS A CA 1
ATOM 711 C C . CYS A 1 92 ? 11.058 -6.873 -10.640 1.00 94.75 92 CYS A C 1
ATOM 713 O O . CYS A 1 92 ? 10.085 -6.971 -9.900 1.00 94.75 92 CYS A O 1
ATOM 715 N N . VAL A 1 93 ? 11.298 -7.749 -11.623 1.00 92.94 93 VAL A N 1
ATOM 716 C CA . VAL A 1 93 ? 10.320 -8.781 -12.023 1.00 92.94 93 VAL A CA 1
ATOM 717 C C . VAL A 1 93 ? 10.495 -10.115 -11.302 1.00 92.94 93 VAL A C 1
ATOM 719 O O . VAL A 1 93 ? 9.556 -10.898 -11.260 1.00 92.94 93 VAL A O 1
ATOM 722 N N . ASN A 1 94 ? 11.670 -10.372 -10.716 1.00 92.31 94 ASN A N 1
ATOM 723 C CA . ASN A 1 94 ? 11.880 -11.520 -9.825 1.00 92.31 94 ASN A CA 1
ATOM 724 C C . ASN A 1 94 ? 11.605 -11.172 -8.351 1.00 92.31 94 ASN A C 1
ATOM 726 O O . ASN A 1 94 ? 11.864 -11.994 -7.474 1.00 92.31 94 ASN A O 1
ATOM 730 N N . GLY A 1 95 ? 11.146 -9.948 -8.066 1.00 88.12 95 GLY A N 1
ATOM 731 C CA . GLY A 1 95 ? 10.734 -9.539 -6.728 1.00 88.12 95 GLY A CA 1
ATOM 732 C C . GLY A 1 95 ? 9.460 -10.257 -6.269 1.00 88.12 95 GLY A C 1
ATOM 733 O O . GLY A 1 95 ? 8.735 -10.860 -7.055 1.00 88.12 95 GLY A O 1
ATOM 734 N N . ASN A 1 96 ? 9.156 -10.156 -4.975 1.00 90.69 96 ASN A N 1
ATOM 735 C CA . ASN A 1 96 ? 7.987 -10.817 -4.377 1.00 90.69 96 ASN A CA 1
ATOM 736 C C . ASN A 1 96 ? 6.663 -10.061 -4.595 1.00 90.69 96 ASN A C 1
ATOM 738 O O . ASN A 1 96 ? 5.608 -10.533 -4.172 1.00 90.69 96 ASN A O 1
ATOM 742 N N . PHE A 1 97 ? 6.713 -8.879 -5.209 1.00 94.31 97 PHE A N 1
ATOM 743 C CA . PHE A 1 97 ? 5.570 -7.987 -5.389 1.00 94.31 97 PHE A CA 1
ATOM 744 C C . PHE A 1 97 ? 5.230 -7.823 -6.870 1.00 94.31 97 PHE A C 1
ATOM 746 O O . PHE A 1 97 ? 6.116 -7.958 -7.715 1.00 94.31 97 PHE A O 1
ATOM 753 N N . PRO A 1 98 ? 3.961 -7.523 -7.207 1.00 93.62 98 PRO A N 1
ATOM 754 C CA . PRO A 1 98 ? 3.517 -7.355 -8.587 1.00 93.62 98 PRO A CA 1
ATOM 755 C C . PRO A 1 98 ? 4.033 -6.030 -9.173 1.00 93.62 98 PRO A C 1
ATOM 757 O O . PRO A 1 98 ? 3.292 -5.061 -9.312 1.00 93.62 98 PRO A O 1
ATOM 760 N N . CYS A 1 99 ? 5.324 -5.989 -9.488 1.00 95.50 99 CYS A N 1
ATOM 761 C CA . CYS A 1 99 ? 5.995 -4.854 -10.102 1.00 95.50 99 CYS A CA 1
ATOM 762 C C . CYS A 1 99 ? 6.127 -5.029 -11.621 1.00 95.50 99 CYS A C 1
ATOM 764 O O . CYS A 1 99 ? 6.098 -6.135 -12.167 1.00 95.50 99 CYS A O 1
ATOM 766 N N . HIS A 1 100 ? 6.319 -3.909 -12.310 1.00 95.25 100 HIS A N 1
ATOM 767 C CA . HIS A 1 100 ? 6.522 -3.837 -13.747 1.00 95.25 100 HIS A CA 1
ATOM 768 C C . HIS A 1 100 ? 7.817 -3.098 -14.062 1.00 95.25 100 HIS A C 1
ATOM 770 O O . HIS A 1 100 ? 8.063 -2.004 -13.556 1.00 95.25 100 HIS A O 1
ATOM 776 N N . TRP A 1 101 ? 8.626 -3.663 -14.951 1.00 95.06 101 TRP A N 1
ATOM 777 C CA . TRP A 1 101 ? 9.776 -2.976 -15.517 1.00 95.06 101 TRP A CA 1
ATOM 778 C C . TRP A 1 101 ? 9.387 -2.272 -16.816 1.00 95.06 101 TRP A C 1
ATOM 780 O O . TRP A 1 101 ? 8.896 -2.897 -17.759 1.00 95.06 101 TRP A O 1
ATOM 790 N N . CYS A 1 102 ? 9.639 -0.967 -16.883 1.00 94.62 102 CYS A N 1
ATOM 791 C CA . CYS A 1 102 ? 9.457 -0.165 -18.083 1.00 94.62 102 CYS A CA 1
ATOM 792 C C . CYS A 1 102 ? 10.757 -0.146 -18.895 1.00 94.62 102 CYS A C 1
ATOM 794 O O . CYS A 1 102 ? 11.640 0.677 -18.643 1.00 94.62 102 CYS A O 1
ATOM 796 N N . LYS A 1 103 ? 10.859 -1.006 -19.914 1.00 89.19 103 LYS A N 1
ATOM 797 C CA . LYS A 1 103 ? 12.065 -1.203 -20.739 1.00 89.19 103 LYS A CA 1
ATOM 798 C C . LYS A 1 103 ? 12.672 0.104 -21.260 1.00 89.19 103 LYS A C 1
ATOM 800 O O . LYS A 1 103 ? 13.876 0.301 -21.141 1.00 89.19 103 LYS A O 1
ATOM 805 N N . TYR A 1 104 ? 11.838 0.998 -21.791 1.00 87.56 104 TYR A N 1
ATOM 806 C CA . TYR A 1 104 ? 12.277 2.255 -22.412 1.00 87.56 104 TYR A CA 1
ATOM 807 C C . TYR A 1 104 ? 12.519 3.397 -21.419 1.00 87.56 104 TYR A C 1
ATOM 809 O O . TYR A 1 104 ? 13.329 4.274 -21.690 1.00 87.56 104 TYR A O 1
ATOM 817 N N . ARG A 1 105 ? 11.840 3.388 -20.265 1.00 91.19 105 ARG A N 1
ATOM 818 C CA . ARG A 1 105 ? 12.064 4.376 -19.193 1.00 91.19 105 ARG A CA 1
ATOM 819 C C . ARG A 1 105 ? 13.158 3.953 -18.214 1.00 91.19 105 ARG A C 1
ATOM 821 O O . ARG A 1 105 ? 13.538 4.750 -17.366 1.00 91.19 105 ARG A O 1
ATOM 828 N N . HIS A 1 106 ? 13.626 2.711 -18.327 1.00 92.19 106 HIS A N 1
ATOM 829 C CA . HIS A 1 106 ? 14.653 2.114 -17.484 1.00 92.19 106 HIS A CA 1
ATOM 830 C C . HIS A 1 106 ? 14.339 2.226 -15.981 1.00 92.19 106 HIS A C 1
ATOM 832 O O . HIS A 1 106 ? 15.180 2.622 -15.179 1.00 92.19 106 HIS A O 1
ATOM 838 N N . MET A 1 107 ? 13.094 1.915 -15.605 1.00 94.69 107 MET A N 1
ATOM 839 C CA . MET A 1 107 ? 12.627 1.998 -14.219 1.00 94.69 107 MET A CA 1
ATOM 840 C C . MET A 1 107 ? 11.627 0.898 -13.876 1.00 94.69 107 MET A C 1
ATOM 842 O O . MET A 1 107 ? 10.902 0.412 -14.746 1.00 94.69 107 MET A O 1
ATOM 846 N N . CYS A 1 108 ? 11.572 0.552 -12.592 1.00 95.62 108 CYS A N 1
ATOM 847 C CA . CYS A 1 108 ? 10.567 -0.328 -12.014 1.00 95.62 108 CYS A CA 1
ATOM 848 C C . CYS A 1 108 ? 9.424 0.498 -11.405 1.00 95.62 108 CYS A C 1
ATOM 850 O O . CYS A 1 108 ? 9.672 1.512 -10.754 1.00 95.62 108 CYS A O 1
ATOM 852 N N . THR A 1 109 ? 8.180 0.073 -11.606 1.00 95.06 109 THR A N 1
ATOM 853 C CA . THR A 1 109 ? 6.977 0.744 -11.095 1.00 95.06 109 THR A CA 1
ATOM 854 C C . THR A 1 109 ? 5.934 -0.278 -10.642 1.00 95.06 109 THR A C 1
ATOM 856 O O . THR A 1 109 ? 5.932 -1.424 -11.085 1.00 95.06 109 THR A O 1
ATOM 859 N N . GLN A 1 110 ? 5.044 0.145 -9.749 1.00 93.56 110 GLN A N 1
ATOM 860 C CA . GLN A 1 110 ? 3.843 -0.605 -9.366 1.00 93.56 110 GLN A CA 1
ATOM 861 C C . GLN A 1 110 ? 2.677 -0.387 -10.348 1.00 93.56 110 GLN A C 1
ATOM 863 O O . GLN A 1 110 ? 1.713 -1.145 -10.326 1.00 93.56 110 GLN A O 1
ATOM 868 N N . ASP A 1 111 ? 2.749 0.639 -11.205 1.00 93.12 111 ASP A N 1
ATOM 869 C CA . ASP A 1 111 ? 1.698 0.992 -12.161 1.00 93.12 111 ASP A CA 1
ATOM 870 C C . ASP A 1 111 ? 2.220 0.900 -13.600 1.00 93.12 111 ASP A C 1
ATOM 872 O O . ASP A 1 111 ? 3.019 1.711 -14.064 1.00 93.12 111 ASP A O 1
ATOM 876 N N . ALA A 1 112 ? 1.732 -0.092 -14.344 1.00 91.44 112 ALA A N 1
ATOM 877 C CA . ALA A 1 112 ? 2.112 -0.300 -15.738 1.00 91.44 112 ALA A CA 1
ATOM 878 C C . ALA A 1 112 ? 1.772 0.892 -16.658 1.00 91.44 112 ALA A C 1
ATOM 880 O O . ALA A 1 112 ? 2.347 1.006 -17.749 1.00 91.44 112 ALA A O 1
ATOM 881 N N . SER A 1 113 ? 0.841 1.766 -16.262 1.00 92.56 113 SER A N 1
ATOM 882 C CA . SER A 1 113 ? 0.498 2.978 -17.013 1.00 92.56 113 SER A CA 1
ATOM 883 C C . SER A 1 113 ? 1.611 4.029 -17.002 1.00 92.56 113 SER A C 1
ATOM 885 O O . SER A 1 113 ? 1.685 4.820 -17.941 1.00 92.56 113 SER A O 1
ATOM 887 N N . ASP A 1 114 ? 2.545 3.963 -16.046 1.00 92.06 114 ASP A N 1
ATOM 888 C CA . ASP A 1 114 ? 3.740 4.812 -16.039 1.00 92.06 114 ASP A CA 1
ATOM 889 C C . ASP A 1 114 ? 4.702 4.476 -17.193 1.00 92.06 114 ASP A C 1
ATOM 891 O O . ASP A 1 114 ? 5.559 5.289 -17.553 1.00 92.06 114 ASP A O 1
ATOM 895 N N . CYS A 1 115 ? 4.612 3.287 -17.795 1.00 91.38 115 CYS A N 1
ATOM 896 C CA . CYS A 1 115 ? 5.450 2.939 -18.940 1.00 91.38 115 CYS A CA 1
ATOM 897 C C . CYS A 1 115 ? 4.983 3.662 -20.212 1.00 91.38 115 CYS A C 1
ATOM 899 O O . CYS A 1 115 ? 3.791 3.728 -20.494 1.00 91.38 115 CYS A O 1
ATOM 901 N N . SER A 1 116 ? 5.935 4.118 -21.038 1.00 88.19 116 SER A N 1
ATOM 902 C CA . SER A 1 116 ? 5.653 4.879 -22.267 1.00 88.19 116 SER A CA 1
ATOM 903 C C . SER A 1 116 ? 4.757 4.144 -23.270 1.00 88.19 116 SER A C 1
ATOM 905 O O . SER A 1 116 ? 3.932 4.773 -23.921 1.00 88.19 116 SER A O 1
ATOM 907 N N . PHE A 1 117 ? 4.918 2.822 -23.394 1.00 84.62 117 PHE A N 1
ATOM 908 C CA . PHE A 1 117 ? 4.200 1.984 -24.357 1.00 84.62 117 PHE A CA 1
ATOM 909 C C . PHE A 1 117 ? 3.888 0.617 -23.753 1.00 84.62 117 PHE A C 1
ATOM 911 O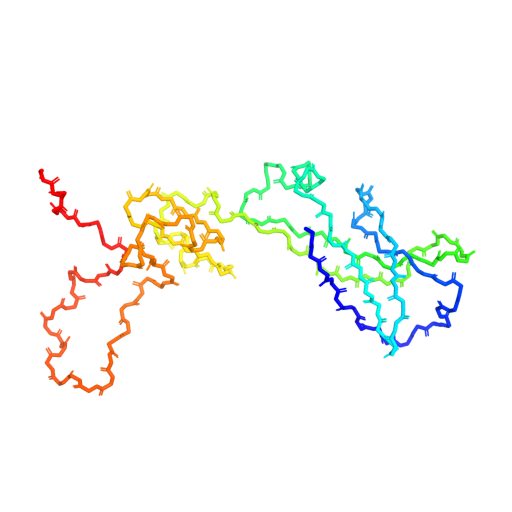 O . PHE A 1 117 ? 4.553 0.190 -22.801 1.00 84.62 117 PHE A O 1
ATOM 918 N N . GLN A 1 118 ? 2.893 -0.078 -24.308 1.00 84.88 118 GLN A N 1
ATOM 919 C CA . GLN A 1 118 ? 2.486 -1.394 -23.813 1.00 84.88 118 GLN A CA 1
ATOM 920 C C . GLN A 1 118 ? 3.571 -2.449 -24.056 1.00 84.88 118 GLN A C 1
ATOM 922 O O . GLN A 1 118 ? 3.857 -3.249 -23.170 1.00 84.88 118 GLN A O 1
ATOM 927 N N . GLU A 1 119 ? 4.248 -2.377 -25.199 1.00 80.38 119 GLU A N 1
ATOM 928 C CA . GLU A 1 119 ? 5.329 -3.268 -25.635 1.00 80.38 119 GLU A CA 1
ATOM 929 C C . GLU A 1 119 ? 6.575 -3.170 -24.742 1.00 80.38 119 GLU A C 1
ATOM 931 O O . GLU A 1 119 ? 7.412 -4.069 -24.718 1.00 80.38 119 GLU A O 1
ATOM 936 N N . GLY A 1 120 ? 6.712 -2.067 -24.000 1.00 83.12 120 GLY A N 1
ATOM 937 C CA . GLY A 1 120 ? 7.818 -1.836 -23.074 1.00 83.12 120 GLY A CA 1
ATOM 938 C C . GLY A 1 120 ? 7.580 -2.359 -21.659 1.00 83.12 120 GLY A C 1
ATOM 939 O O . GLY A 1 120 ? 8.461 -2.179 -20.819 1.00 83.12 120 GLY A O 1
ATOM 940 N N . ARG A 1 121 ? 6.410 -2.938 -21.371 1.00 91.50 121 ARG A N 1
ATOM 941 C CA . ARG A 1 121 ? 6.037 -3.430 -20.038 1.00 91.50 121 ARG A CA 1
ATOM 942 C C . ARG A 1 121 ? 6.524 -4.860 -19.859 1.00 91.50 121 ARG A C 1
ATOM 944 O O . ARG A 1 121 ? 6.148 -5.744 -20.622 1.00 91.50 121 ARG A O 1
ATOM 951 N N . VAL A 1 122 ? 7.316 -5.095 -18.822 1.00 91.06 122 VAL A N 1
ATOM 952 C CA . VAL A 1 122 ? 7.842 -6.422 -18.493 1.00 91.06 122 VAL A CA 1
ATOM 953 C C . VAL A 1 122 ? 7.421 -6.787 -17.074 1.00 91.06 122 VAL A C 1
ATOM 955 O O . VAL A 1 122 ? 7.642 -6.015 -16.146 1.00 91.06 122 VAL A O 1
ATOM 958 N N . ASN A 1 123 ? 6.799 -7.951 -16.902 1.00 90.56 123 ASN A N 1
ATOM 959 C CA . ASN A 1 123 ? 6.344 -8.477 -15.607 1.00 90.56 123 ASN A CA 1
ATOM 960 C C . ASN A 1 123 ? 6.936 -9.859 -15.270 1.00 90.56 123 ASN A C 1
ATOM 962 O O . ASN A 1 123 ? 6.637 -10.401 -14.216 1.00 90.56 123 ASN A O 1
ATOM 966 N N . SER A 1 124 ? 7.742 -10.434 -16.166 1.00 85.50 124 SER A N 1
ATOM 967 C CA . SER A 1 124 ? 8.399 -11.729 -15.998 1.00 85.50 124 SER A CA 1
ATOM 968 C C . SER A 1 124 ? 9.787 -11.683 -16.628 1.00 85.50 124 SER A C 1
ATOM 970 O O . SER A 1 124 ? 9.986 -11.039 -17.662 1.00 85.50 124 SER A O 1
ATOM 972 N N . SER A 1 125 ? 10.748 -12.370 -16.013 1.00 82.19 125 SER A N 1
ATOM 973 C CA . SER A 1 125 ? 12.089 -12.563 -16.575 1.00 82.19 125 SER A CA 1
ATOM 974 C C . SER A 1 125 ? 12.130 -13.671 -17.632 1.00 82.19 125 SER A C 1
ATOM 976 O O . SER A 1 125 ? 13.058 -13.705 -18.448 1.00 82.19 125 SER A O 1
ATOM 978 N N . GLU A 1 126 ? 11.110 -14.534 -17.657 1.00 78.50 126 GLU A N 1
ATOM 979 C CA . GLU A 1 126 ? 10.967 -15.646 -18.592 1.00 78.50 126 GLU A CA 1
ATOM 980 C C . GLU A 1 126 ? 9.987 -15.316 -19.721 1.00 78.50 126 GLU A C 1
ATOM 982 O O . GLU A 1 126 ? 8.907 -14.759 -19.505 1.00 78.50 126 GLU A O 1
ATOM 987 N N . PHE A 1 127 ? 10.355 -15.709 -20.940 1.00 65.50 127 PHE A N 1
ATOM 988 C CA . PHE A 1 127 ? 9.473 -15.631 -22.096 1.00 65.50 127 PHE A CA 1
ATOM 989 C C . PHE A 1 127 ? 8.527 -16.838 -22.114 1.00 65.50 127 PHE A C 1
ATOM 991 O O . PHE A 1 127 ? 8.965 -17.973 -22.314 1.00 65.50 127 PHE A O 1
ATOM 998 N N . VAL A 1 128 ? 7.225 -16.601 -21.949 1.00 61.69 128 VAL A N 1
ATOM 999 C CA . VAL A 1 128 ? 6.205 -17.645 -22.118 1.00 61.69 128 VAL A CA 1
ATOM 1000 C C . VAL A 1 128 ? 5.745 -17.635 -23.573 1.00 61.69 128 VAL A C 1
ATOM 1002 O O . VAL A 1 128 ? 5.024 -16.738 -24.004 1.00 61.69 128 VAL A O 1
ATOM 1005 N N . ALA A 1 129 ? 6.186 -18.628 -24.348 1.00 60.47 129 ALA A N 1
ATOM 1006 C CA . ALA A 1 129 ? 5.721 -18.801 -25.720 1.00 60.47 129 ALA A CA 1
ATOM 1007 C C . ALA A 1 129 ? 4.249 -19.267 -25.737 1.00 60.47 129 ALA A C 1
ATOM 1009 O O . ALA A 1 129 ? 3.871 -20.098 -24.906 1.00 60.47 129 ALA A O 1
ATOM 1010 N N . PRO A 1 130 ? 3.423 -18.806 -26.695 1.00 56.69 130 PRO A N 1
ATOM 1011 C CA . PRO A 1 130 ? 2.110 -19.394 -26.935 1.00 56.69 130 PRO A CA 1
ATOM 1012 C C . PRO A 1 130 ? 2.256 -20.890 -27.243 1.00 56.69 130 PRO A C 1
ATOM 1014 O O . PRO A 1 130 ? 3.194 -21.286 -27.936 1.00 56.69 130 PRO A O 1
ATOM 1017 N N . ALA A 1 131 ? 1.322 -21.714 -26.765 1.00 57.31 131 ALA A N 1
ATOM 1018 C CA . ALA A 1 131 ? 1.370 -23.181 -26.848 1.00 57.31 131 ALA A CA 1
ATOM 1019 C C . ALA A 1 131 ? 1.366 -23.773 -28.283 1.00 57.31 131 ALA A C 1
ATOM 1021 O O . ALA A 1 131 ? 1.398 -24.989 -28.438 1.00 57.31 131 ALA A O 1
ATOM 1022 N N . GLU A 1 132 ? 1.365 -22.943 -29.332 1.00 56.47 132 GLU A N 1
ATOM 1023 C CA . GLU A 1 132 ? 1.180 -23.339 -30.736 1.0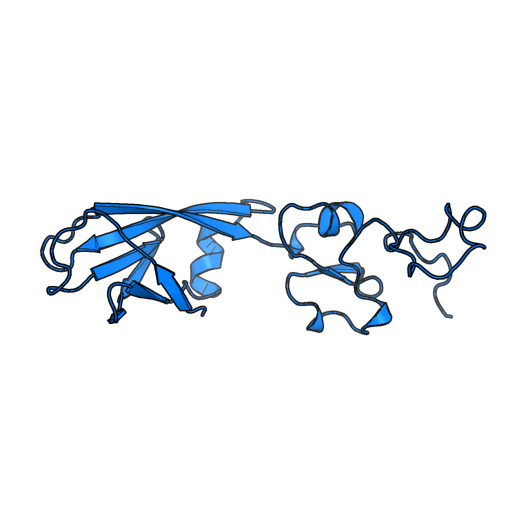0 56.47 132 GLU A CA 1
ATOM 1024 C C . GLU A 1 132 ? 2.397 -23.053 -31.646 1.00 56.47 132 GLU A C 1
ATOM 1026 O O . GLU A 1 132 ? 2.234 -22.772 -32.831 1.00 56.47 132 GLU A O 1
ATOM 1031 N N . SER A 1 133 ? 3.641 -23.100 -31.147 1.00 51.66 133 SER A N 1
ATOM 1032 C CA . SER A 1 133 ? 4.820 -22.894 -32.014 1.00 51.66 133 SER A CA 1
ATOM 1033 C C . SER A 1 133 ? 5.918 -23.947 -31.828 1.00 51.66 133 SER A C 1
ATOM 1035 O O . SER A 1 133 ? 6.767 -23.861 -30.940 1.00 51.66 133 SER A O 1
ATOM 1037 N N . ASN A 1 134 ? 5.937 -24.931 -32.736 1.00 55.41 134 ASN A N 1
ATOM 1038 C CA . ASN A 1 134 ? 6.924 -26.022 -32.801 1.00 55.41 134 ASN A CA 1
ATOM 1039 C C . ASN A 1 134 ? 8.324 -25.601 -33.308 1.00 55.41 134 ASN A C 1
ATOM 1041 O O . ASN A 1 134 ? 9.170 -26.457 -33.551 1.00 55.41 134 ASN A O 1
ATOM 1045 N N . THR A 1 135 ? 8.622 -24.305 -33.443 1.00 56.03 135 THR A N 1
ATOM 1046 C CA . THR A 1 135 ? 9.933 -23.801 -33.915 1.00 56.03 135 THR A CA 1
ATOM 1047 C C . THR A 1 135 ? 10.790 -23.150 -32.821 1.00 56.03 135 THR A C 1
ATOM 1049 O O . THR A 1 135 ? 11.846 -22.584 -33.099 1.00 56.03 135 THR A O 1
ATOM 1052 N N . ALA A 1 136 ? 10.382 -23.233 -31.554 1.00 54.84 136 ALA A N 1
ATOM 1053 C CA . ALA A 1 136 ? 10.868 -22.322 -30.522 1.00 54.84 136 ALA A CA 1
ATOM 1054 C C . ALA A 1 136 ? 12.208 -22.677 -29.843 1.00 54.84 136 ALA A C 1
ATOM 1056 O O . ALA A 1 136 ? 12.630 -21.900 -28.995 1.00 54.84 136 ALA A O 1
ATOM 1057 N N . HIS A 1 137 ? 12.888 -23.801 -30.114 1.00 53.22 137 HIS A N 1
ATOM 1058 C CA . HIS A 1 137 ? 14.055 -24.200 -29.294 1.00 53.22 137 HIS A CA 1
ATOM 1059 C C . HIS A 1 137 ? 15.375 -23.473 -29.637 1.00 53.22 137 HIS A C 1
ATOM 1061 O O . HIS A 1 137 ? 16.217 -23.311 -28.761 1.00 53.22 137 HIS A O 1
ATOM 1067 N N . LEU A 1 138 ? 15.538 -22.943 -30.858 1.00 47.25 138 LEU A N 1
ATOM 1068 C CA . LEU A 1 138 ? 16.811 -22.359 -31.332 1.00 47.25 138 LEU A CA 1
ATOM 1069 C C . LEU A 1 138 ? 16.897 -20.813 -31.312 1.00 47.25 138 LEU A C 1
ATOM 1071 O O . LEU A 1 138 ? 17.910 -20.268 -31.736 1.00 47.25 138 LEU A O 1
ATOM 1075 N N . ARG A 1 139 ? 15.897 -20.083 -30.785 1.00 50.38 139 ARG A N 1
ATOM 1076 C CA . ARG A 1 139 ? 15.954 -18.603 -30.599 1.00 50.38 139 ARG A CA 1
ATOM 1077 C C . ARG A 1 139 ? 16.238 -18.146 -29.153 1.00 50.38 139 ARG A C 1
ATOM 1079 O O . ARG A 1 139 ? 16.364 -16.959 -28.875 1.00 50.38 139 ARG A O 1
ATOM 1086 N N . ARG A 1 140 ? 16.381 -19.094 -28.221 1.00 54.56 140 ARG A N 1
ATOM 1087 C CA . ARG A 1 140 ? 16.107 -18.909 -26.780 1.00 54.56 140 ARG A CA 1
ATOM 1088 C C . ARG A 1 140 ? 17.131 -18.140 -25.937 1.00 54.56 140 ARG A C 1
ATOM 1090 O O . ARG A 1 140 ? 16.855 -17.902 -24.770 1.00 54.56 140 ARG A O 1
ATOM 1097 N N . LEU A 1 141 ? 18.281 -17.733 -26.473 1.00 46.69 141 LEU A N 1
ATOM 1098 C CA . LEU A 1 141 ? 19.305 -17.020 -25.686 1.00 46.69 141 LEU A CA 1
ATOM 1099 C C . LEU A 1 141 ? 19.321 -15.496 -25.912 1.00 46.69 141 LEU A C 1
ATOM 1101 O O . LEU A 1 141 ? 20.053 -14.796 -25.220 1.00 46.69 141 LEU A O 1
ATOM 1105 N N . GLY A 1 142 ? 18.507 -14.969 -26.839 1.00 50.97 142 GLY A N 1
ATOM 1106 C CA . GLY A 1 142 ? 18.482 -13.538 -27.190 1.00 50.97 142 GLY A CA 1
ATOM 1107 C C . GLY A 1 142 ? 17.203 -12.773 -26.828 1.00 50.97 142 GLY A C 1
ATOM 1108 O O . GLY A 1 142 ? 17.154 -11.563 -27.025 1.00 50.97 142 GLY A O 1
ATOM 1109 N N . GLU A 1 143 ? 16.172 -13.445 -26.311 1.00 62.81 143 GLU A N 1
ATOM 1110 C CA . GLU A 1 143 ? 14.817 -12.885 -26.146 1.00 62.81 143 GLU A CA 1
ATOM 1111 C C . GLU A 1 143 ? 14.355 -12.862 -24.680 1.00 62.81 143 GLU A C 1
ATOM 1113 O O . GLU A 1 143 ? 13.164 -12.980 -24.401 1.00 62.81 143 GLU A O 1
ATOM 1118 N N . SER A 1 144 ? 15.268 -12.719 -23.707 1.00 72.81 144 SER A N 1
ATOM 1119 C CA . SER A 1 144 ? 14.796 -12.404 -22.351 1.00 72.81 144 SER A CA 1
ATOM 1120 C C . SER A 1 144 ? 14.019 -11.081 -22.414 1.00 72.81 144 SER A C 1
ATOM 1122 O O . SER A 1 144 ? 14.532 -10.107 -22.974 1.00 72.81 144 SER A O 1
ATOM 1124 N N . PRO A 1 145 ? 12.814 -10.990 -21.826 1.00 77.88 145 PRO A N 1
ATOM 1125 C CA . PRO A 1 145 ? 12.091 -9.725 -21.703 1.00 77.88 145 PRO A CA 1
ATOM 1126 C C . PRO A 1 145 ? 12.931 -8.635 -21.015 1.00 77.88 145 PRO A C 1
ATOM 1128 O O . PRO A 1 145 ? 12.796 -7.449 -21.318 1.00 77.88 145 PRO A O 1
ATOM 1131 N N . CYS A 1 146 ? 13.857 -9.056 -20.148 1.00 82.31 146 CYS A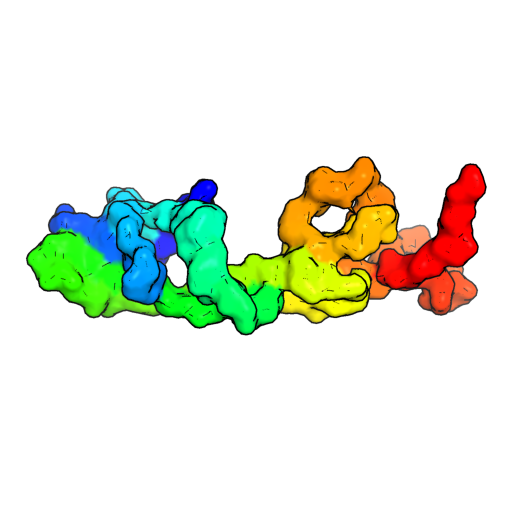 N 1
ATOM 1132 C CA . CYS A 1 146 ? 14.828 -8.205 -19.472 1.00 82.31 146 CYS A CA 1
ATOM 1133 C C . CYS A 1 146 ? 16.136 -7.972 -20.244 1.00 82.31 146 CYS A C 1
ATOM 1135 O O . CYS A 1 146 ? 16.993 -7.231 -19.759 1.00 82.31 146 CYS A O 1
ATOM 1137 N N . ALA A 1 147 ? 16.319 -8.565 -21.428 1.00 74.94 147 ALA A N 1
ATOM 1138 C CA . ALA A 1 147 ? 17.484 -8.293 -22.259 1.00 74.94 147 ALA A CA 1
ATOM 1139 C C . ALA A 1 147 ? 17.459 -6.840 -22.758 1.00 74.94 147 ALA A C 1
ATOM 1141 O O . ALA A 1 147 ? 16.455 -6.331 -23.276 1.00 74.94 147 ALA A O 1
ATOM 1142 N N . ILE A 1 148 ? 18.603 -6.173 -22.615 1.00 60.31 148 ILE A N 1
ATOM 1143 C CA . ILE A 1 148 ? 18.841 -4.834 -23.147 1.00 60.31 148 ILE A CA 1
ATOM 1144 C C . ILE A 1 148 ? 18.760 -4.935 -24.675 1.00 60.31 148 ILE A C 1
ATOM 1146 O O . ILE A 1 148 ? 19.497 -5.707 -25.287 1.00 60.31 148 ILE A O 1
ATOM 1150 N N . SER A 1 149 ? 17.858 -4.176 -25.306 1.00 53.66 149 SER A N 1
ATOM 1151 C CA . SER A 1 149 ? 17.876 -4.038 -26.765 1.00 53.66 149 SER A CA 1
ATOM 1152 C C . SER A 1 149 ? 19.168 -3.321 -27.138 1.00 53.66 149 SER A C 1
ATOM 1154 O O . SER A 1 149 ? 19.302 -2.132 -26.872 1.00 53.66 149 SER A O 1
ATOM 1156 N N . SER A 1 150 ? 20.115 -4.017 -27.763 1.00 46.41 150 SER A N 1
ATOM 1157 C CA . SER A 1 150 ? 21.306 -3.397 -28.361 1.00 46.41 150 SER A CA 1
ATOM 1158 C C . SER A 1 150 ? 20.976 -2.512 -29.574 1.00 46.41 150 SER A C 1
ATOM 1160 O O . SER A 1 150 ? 21.866 -1.891 -30.141 1.00 46.41 150 SER A O 1
ATOM 1162 N N . ARG A 1 151 ? 19.695 -2.418 -29.960 1.00 48.34 151 ARG A N 1
ATOM 1163 C CA . ARG A 1 151 ? 19.168 -1.405 -30.876 1.00 48.34 151 ARG A CA 1
ATOM 1164 C C . ARG A 1 151 ? 18.431 -0.333 -30.080 1.00 48.34 151 ARG A C 1
ATOM 1166 O O . ARG A 1 151 ? 17.263 -0.513 -29.730 1.00 48.34 151 ARG A O 1
ATOM 1173 N N . LEU A 1 152 ? 19.135 0.758 -29.793 1.00 39.53 152 LEU A N 1
ATOM 1174 C CA . LEU A 1 152 ? 18.521 2.079 -29.688 1.00 39.53 152 LEU A CA 1
ATOM 1175 C C . LEU A 1 152 ? 18.137 2.505 -31.118 1.00 39.53 152 LEU A C 1
ATOM 1177 O O . LEU A 1 152 ? 18.961 2.319 -32.015 1.00 39.53 152 LEU A O 1
ATOM 1181 N N . PRO A 1 153 ? 16.914 2.997 -31.372 1.00 43.06 153 PRO A N 1
ATOM 1182 C CA . PRO A 1 153 ? 16.644 3.714 -32.611 1.00 43.06 153 PRO A CA 1
ATOM 1183 C C . PRO A 1 153 ? 17.458 5.016 -32.598 1.00 43.06 153 PRO A C 1
ATOM 1185 O O . PRO A 1 153 ? 17.403 5.754 -31.612 1.00 43.06 153 PRO A O 1
ATOM 1188 N N . GLU A 1 154 ? 18.247 5.236 -33.652 1.00 39.91 154 GLU A N 1
ATOM 1189 C CA . GLU A 1 154 ? 18.745 6.571 -34.017 1.00 39.91 154 GLU A CA 1
ATOM 1190 C C . GLU A 1 154 ? 17.578 7.496 -34.386 1.00 39.91 154 GLU A C 1
ATOM 1192 O O . GLU A 1 154 ? 16.595 6.996 -34.989 1.00 39.91 154 GLU A O 1
#

Radius of gyration: 21.53 Å; chains: 1; bounding box: 43×38×60 Å

InterPro domains:
  IPR013783 Immunoglobulin-like fold [G3DSA:2.60.40.10] (2-84)
  IPR016201 PSI domain [SM00423] (82-130)
  IPR031148 Plexin family [PTHR22625] (4-129)
  IPR041019 Plexin, TIG domain 1 [PF17960] (4-81)